Protein AF-A0A6M0RXN3-F1 (afdb_monomer_lite)

Foldseek 3Di:
DDPLLVVLLVVLVVLLVVLLVQLLVQLLEPPHPNVVNLVSLLVSLLSSLQSQLVSQVPPPVHDSVVSVVSNVCSNVVSVVVSVVSVVVSVVNYDDDPVVVVVVVVVVVD

Radius of gyration: 19.37 Å; chains: 1; bounding box: 58×18×49 Å

Sequence (109 aa):
MNTVTIVLFAIAGITLCSNVWAYWLNSRYHTSDYMGASINFHAGNFMVGLFIGIGIALHISWPWWLGIIGLLACWTGSTPLMWLIHLALAPFRRPHPRTTELRQRQVNR

pLDDT: mean 82.8, std 10.59, range [55.97, 95.88]

Organism: NCBI:txid2292702

Structure (mmCIF, N/CA/C/O backbone):
data_AF-A0A6M0RXN3-F1
#
_entry.id   AF-A0A6M0RXN3-F1
#
loop_
_atom_site.group_PDB
_atom_site.id
_atom_site.type_symbol
_atom_site.label_atom_id
_atom_site.label_alt_id
_atom_site.label_comp_id
_atom_site.label_asym_id
_atom_site.label_entity_id
_atom_site.label_seq_id
_atom_site.pdbx_PDB_ins_code
_atom_site.Cartn_x
_atom_site.Cartn_y
_atom_site.Cartn_z
_atom_site.occupancy
_atom_site.B_iso_or_equiv
_atom_site.auth_seq_id
_atom_site.auth_comp_id
_atom_site.auth_asym_id
_atom_site.auth_atom_id
_atom_site.pdbx_PDB_model_num
ATOM 1 N N . MET A 1 1 ? -17.318 -8.485 16.406 1.00 76.25 1 MET A N 1
ATOM 2 C CA . MET A 1 1 ? -16.958 -7.570 15.304 1.00 76.25 1 MET A CA 1
ATOM 3 C C . MET A 1 1 ? -18.226 -7.251 14.523 1.00 76.25 1 MET A C 1
ATOM 5 O O . MET A 1 1 ? -18.929 -8.192 14.176 1.00 76.25 1 MET A O 1
ATOM 9 N N . ASN A 1 2 ? -18.589 -5.975 14.347 1.00 85.88 2 ASN A N 1
ATOM 10 C CA . ASN A 1 2 ? -19.811 -5.612 13.613 1.00 85.88 2 ASN A CA 1
ATOM 11 C C . ASN A 1 2 ? -19.597 -5.769 12.090 1.00 85.88 2 ASN A C 1
ATOM 13 O O . ASN A 1 2 ? -18.460 -5.770 11.610 1.00 85.88 2 ASN A O 1
ATOM 17 N N . THR A 1 3 ? -20.683 -5.922 11.326 1.00 91.44 3 THR A N 1
ATOM 18 C CA . THR A 1 3 ? -20.621 -6.148 9.870 1.00 91.44 3 THR A CA 1
ATOM 19 C C . THR A 1 3 ? -19.904 -5.014 9.133 1.00 91.44 3 THR A C 1
ATOM 21 O O . THR A 1 3 ? -19.149 -5.267 8.201 1.00 91.44 3 THR A O 1
ATOM 24 N N . VAL A 1 4 ? -20.074 -3.770 9.589 1.00 90.69 4 VAL A N 1
ATOM 25 C CA . VAL A 1 4 ? -19.450 -2.581 8.987 1.00 90.69 4 VAL A CA 1
ATOM 26 C C . VAL A 1 4 ? -17.922 -2.637 9.089 1.00 90.69 4 VAL A C 1
ATOM 28 O O . VAL A 1 4 ? -17.234 -2.441 8.091 1.00 90.69 4 VAL A O 1
ATOM 31 N N . THR A 1 5 ? -17.377 -2.979 10.257 1.00 92.19 5 THR A N 1
ATOM 32 C CA . THR A 1 5 ? -15.936 -3.148 10.474 1.00 92.19 5 THR A CA 1
ATOM 33 C C . THR A 1 5 ? -15.363 -4.262 9.593 1.00 92.19 5 THR A C 1
ATOM 35 O O . THR A 1 5 ? -14.298 -4.083 9.008 1.00 92.19 5 THR A O 1
ATOM 38 N N . ILE A 1 6 ? -16.073 -5.390 9.446 1.00 93.00 6 ILE A N 1
ATOM 39 C CA . ILE A 1 6 ? -15.644 -6.491 8.562 1.00 93.00 6 ILE A CA 1
ATOM 40 C C . ILE A 1 6 ? -15.539 -6.004 7.114 1.00 93.00 6 ILE A C 1
ATOM 42 O O . ILE A 1 6 ? -14.530 -6.248 6.453 1.00 93.00 6 ILE A O 1
ATOM 46 N N . VAL A 1 7 ? -16.557 -5.286 6.635 1.00 95.50 7 VAL A N 1
ATOM 47 C CA . VAL A 1 7 ? -16.588 -4.742 5.271 1.00 95.50 7 VAL A CA 1
ATOM 48 C C . VAL A 1 7 ? -15.443 -3.752 5.048 1.00 95.50 7 VAL A C 1
ATOM 50 O O . VAL A 1 7 ? -14.769 -3.831 4.025 1.00 95.50 7 VAL A O 1
ATOM 53 N N . LEU A 1 8 ? -15.161 -2.869 6.008 1.00 94.25 8 LEU A N 1
ATOM 54 C CA . LEU A 1 8 ? -14.057 -1.909 5.904 1.00 94.25 8 LEU A CA 1
ATOM 55 C C . LEU A 1 8 ? -12.690 -2.595 5.814 1.00 94.25 8 LEU A C 1
ATOM 57 O O . LEU A 1 8 ? -11.877 -2.225 4.968 1.00 94.25 8 LEU A O 1
ATOM 61 N N . PHE A 1 9 ? -12.445 -3.628 6.624 1.00 93.12 9 PHE A N 1
ATOM 62 C CA . PHE A 1 9 ? -11.205 -4.400 6.529 1.00 93.12 9 PHE A CA 1
ATOM 63 C C . PHE A 1 9 ? -11.106 -5.189 5.220 1.00 93.12 9 PHE A C 1
ATOM 65 O O . PHE A 1 9 ? -10.026 -5.258 4.634 1.00 93.12 9 PHE A O 1
ATOM 72 N N . ALA A 1 10 ? -12.221 -5.724 4.716 1.00 95.50 10 ALA A N 1
ATOM 73 C CA . ALA A 1 10 ? -12.252 -6.384 3.415 1.00 95.50 10 ALA A CA 1
ATOM 74 C C . ALA A 1 10 ? -11.914 -5.406 2.274 1.00 95.50 10 ALA A C 1
ATOM 76 O O . ALA A 1 10 ? -11.061 -5.711 1.440 1.00 95.50 10 ALA A O 1
ATOM 77 N N . ILE A 1 11 ? -12.510 -4.207 2.269 1.00 95.50 11 ILE A N 1
ATOM 78 C CA . ILE A 1 11 ? -12.207 -3.150 1.290 1.00 95.50 11 ILE A CA 1
ATOM 79 C C . ILE A 1 11 ? -10.737 -2.734 1.389 1.00 95.50 11 ILE A C 1
ATOM 81 O O . ILE A 1 11 ? -10.077 -2.603 0.357 1.00 95.50 11 ILE A O 1
ATOM 85 N N . ALA A 1 12 ? -10.197 -2.572 2.600 1.00 93.88 12 ALA A N 1
ATOM 86 C CA . ALA A 1 12 ? -8.788 -2.245 2.802 1.00 93.88 12 ALA A CA 1
ATOM 87 C C . ALA A 1 12 ? -7.862 -3.313 2.197 1.00 93.88 12 ALA A C 1
ATOM 89 O O . ALA A 1 12 ? -6.932 -2.975 1.466 1.00 93.88 12 ALA A O 1
ATOM 90 N N . GLY A 1 13 ? -8.147 -4.597 2.438 1.00 93.56 13 GLY A N 1
ATOM 91 C CA . GLY A 1 13 ? -7.387 -5.709 1.864 1.00 93.56 13 GLY A CA 1
ATOM 92 C C . GLY A 1 13 ? -7.447 -5.741 0.334 1.00 93.56 13 GLY A C 1
ATOM 93 O O . GLY A 1 13 ? -6.410 -5.801 -0.324 1.00 93.56 13 GLY A O 1
ATOM 94 N N . ILE A 1 14 ? -8.648 -5.622 -0.244 1.00 95.88 14 ILE A N 1
ATOM 95 C CA . ILE A 1 14 ? -8.845 -5.587 -1.704 1.00 95.88 14 ILE A CA 1
ATOM 96 C C . ILE A 1 14 ? -8.112 -4.394 -2.325 1.00 95.88 14 ILE A C 1
ATOM 98 O O . ILE A 1 14 ? -7.453 -4.540 -3.358 1.00 95.88 14 ILE A O 1
ATOM 102 N N . THR A 1 15 ? -8.193 -3.224 -1.689 1.00 94.12 15 THR A N 1
ATOM 103 C CA . THR A 1 15 ? -7.521 -2.001 -2.145 1.00 94.12 15 THR A CA 1
ATOM 104 C C . THR A 1 15 ? -6.009 -2.179 -2.116 1.00 94.12 15 THR A C 1
ATOM 106 O O . THR A 1 15 ? -5.348 -1.860 -3.100 1.00 94.12 15 THR A O 1
ATOM 109 N N . LEU A 1 16 ? -5.458 -2.756 -1.043 1.00 92.19 16 LEU A N 1
ATOM 110 C CA . LEU A 1 16 ? -4.026 -3.027 -0.931 1.00 92.19 16 LEU A CA 1
ATOM 111 C C . LEU A 1 16 ? -3.544 -3.962 -2.045 1.00 92.19 16 LEU A C 1
ATOM 113 O O . LEU A 1 16 ? -2.596 -3.631 -2.755 1.00 92.19 16 LEU A O 1
ATOM 117 N N . CYS A 1 17 ? -4.221 -5.096 -2.246 1.00 93.31 17 CYS A N 1
ATOM 118 C CA . CYS A 1 17 ? -3.867 -6.052 -3.295 1.00 93.31 17 CYS A CA 1
ATOM 119 C C . CYS A 1 17 ? -3.959 -5.426 -4.693 1.00 93.31 17 CYS A C 1
ATOM 121 O O . CYS A 1 17 ? -3.044 -5.586 -5.500 1.00 93.31 17 CYS A O 1
ATOM 123 N N . SER A 1 18 ? -5.029 -4.674 -4.963 1.00 92.62 18 SER A N 1
ATOM 124 C CA . SER A 1 18 ? -5.236 -4.000 -6.250 1.00 92.62 18 SER A CA 1
ATOM 125 C C . SER A 1 18 ? -4.167 -2.942 -6.510 1.00 92.62 18 SER A C 1
ATOM 127 O O . SER A 1 18 ? -3.662 -2.836 -7.625 1.00 92.62 18 SER A O 1
ATOM 129 N N . ASN A 1 19 ? -3.777 -2.195 -5.477 1.00 91.19 19 ASN A N 1
ATOM 130 C CA . ASN A 1 19 ? -2.767 -1.150 -5.566 1.00 91.19 19 ASN A CA 1
ATOM 131 C C . ASN A 1 19 ? -1.363 -1.728 -5.808 1.00 91.19 19 ASN A C 1
ATOM 133 O O . ASN A 1 19 ? -0.640 -1.268 -6.690 1.00 91.19 19 ASN A O 1
ATOM 137 N N . VAL A 1 20 ? -1.001 -2.799 -5.090 1.00 89.81 20 VAL A N 1
ATOM 138 C CA . VAL A 1 20 ? 0.245 -3.553 -5.317 1.00 89.81 20 VAL A CA 1
ATOM 139 C C . VAL A 1 20 ? 0.289 -4.123 -6.732 1.00 89.81 20 VAL A C 1
ATOM 141 O O . VAL A 1 20 ? 1.301 -3.992 -7.420 1.00 89.81 20 VAL A O 1
ATOM 144 N N . TRP A 1 21 ? -0.813 -4.716 -7.191 1.00 90.44 21 TRP A N 1
ATOM 145 C CA . TRP A 1 21 ? -0.906 -5.287 -8.531 1.00 90.44 21 TRP A CA 1
ATOM 146 C C . TRP A 1 21 ? -0.790 -4.226 -9.630 1.00 90.44 21 TRP A C 1
ATOM 148 O O . TRP A 1 21 ? -0.010 -4.384 -10.571 1.00 90.44 21 TRP A O 1
ATOM 158 N N . ALA A 1 22 ? -1.515 -3.114 -9.490 1.00 88.50 22 ALA A N 1
ATOM 159 C CA . ALA A 1 22 ? -1.451 -1.993 -10.419 1.00 88.50 22 ALA A CA 1
ATOM 160 C C . ALA A 1 22 ? -0.040 -1.397 -10.472 1.00 88.50 22 ALA A C 1
ATOM 162 O O . ALA A 1 22 ? 0.482 -1.137 -11.557 1.00 88.50 22 ALA A O 1
ATOM 163 N N . TYR A 1 23 ? 0.611 -1.229 -9.322 1.00 88.00 23 TYR A N 1
ATOM 164 C CA . TYR A 1 23 ? 1.983 -0.743 -9.268 1.00 88.00 23 TYR A CA 1
ATOM 165 C C . TYR A 1 23 ? 2.968 -1.698 -9.940 1.00 88.00 23 TYR A C 1
ATOM 167 O O . TYR A 1 23 ? 3.825 -1.261 -10.709 1.00 88.00 23 TYR A O 1
ATOM 175 N N . TRP A 1 24 ? 2.818 -3.003 -9.703 1.00 86.25 24 TRP A N 1
ATOM 176 C CA . TRP A 1 24 ? 3.634 -4.031 -10.337 1.00 86.25 24 TRP A CA 1
ATOM 177 C C . TRP A 1 24 ? 3.498 -4.002 -11.865 1.00 86.25 24 TRP A C 1
ATOM 179 O O . TRP A 1 24 ? 4.509 -3.944 -12.567 1.00 86.25 24 TRP A O 1
ATOM 189 N N . LEU A 1 25 ? 2.267 -3.952 -12.389 1.00 85.31 25 LEU A N 1
ATOM 190 C CA . LEU A 1 25 ? 2.000 -3.853 -13.830 1.00 85.31 25 LEU A CA 1
ATOM 191 C C . LEU A 1 25 ? 2.635 -2.598 -14.442 1.00 85.31 25 LEU A C 1
ATOM 193 O O . LEU A 1 25 ? 3.312 -2.684 -15.469 1.00 85.31 25 LEU A O 1
ATOM 197 N N . ASN A 1 26 ? 2.477 -1.454 -13.773 1.00 84.50 26 ASN A N 1
ATOM 198 C CA . ASN A 1 26 ? 3.043 -0.172 -14.193 1.00 84.50 26 ASN A CA 1
ATOM 199 C C . ASN A 1 26 ? 4.544 -0.028 -13.895 1.00 84.50 26 ASN A C 1
ATOM 201 O O . ASN A 1 26 ? 5.120 1.008 -14.193 1.00 84.50 26 ASN A O 1
ATOM 205 N N . SER A 1 27 ? 5.199 -1.037 -13.321 1.00 78.38 27 SER A N 1
ATOM 206 C CA . SER A 1 27 ? 6.643 -1.026 -13.029 1.00 78.38 27 SER A CA 1
ATOM 207 C C . SER A 1 27 ? 7.404 -2.157 -13.729 1.00 78.38 27 SER A C 1
ATOM 209 O O . SER A 1 27 ? 8.616 -2.304 -13.547 1.00 78.38 27 SER A O 1
ATOM 211 N N . ARG A 1 28 ? 6.693 -2.985 -14.507 1.00 75.56 28 ARG A N 1
ATOM 212 C CA . ARG A 1 28 ? 7.236 -4.155 -15.207 1.00 75.56 28 ARG A CA 1
ATOM 213 C C . ARG A 1 28 ? 7.932 -3.796 -16.521 1.00 75.56 28 ARG A C 1
ATOM 215 O O . ARG A 1 28 ? 8.850 -4.502 -16.934 1.00 75.56 28 ARG A O 1
ATOM 222 N N . TYR A 1 29 ? 7.490 -2.734 -17.192 1.00 69.38 29 TYR A N 1
ATOM 223 C CA . TYR A 1 29 ? 7.960 -2.368 -18.529 1.00 69.38 29 TYR A CA 1
ATOM 224 C C . TYR A 1 29 ? 8.937 -1.189 -18.497 1.00 69.38 29 TYR A C 1
ATOM 226 O O . TYR A 1 29 ? 8.928 -0.360 -17.596 1.00 69.38 29 TYR A O 1
ATOM 234 N N . HIS A 1 30 ? 9.809 -1.108 -19.501 1.00 59.31 30 HIS A N 1
ATOM 235 C CA . HIS A 1 30 ? 10.851 -0.079 -19.555 1.00 59.31 30 HIS A CA 1
ATOM 236 C C . HIS A 1 30 ? 10.314 1.319 -19.918 1.00 59.31 30 HIS A C 1
ATOM 238 O O . HIS A 1 30 ? 10.960 2.322 -19.632 1.00 59.31 30 HIS A O 1
ATOM 244 N N . THR A 1 31 ? 9.142 1.384 -20.552 1.00 64.81 31 THR A N 1
ATOM 245 C CA . THR A 1 31 ? 8.435 2.621 -20.930 1.00 64.81 31 THR A CA 1
ATOM 246 C C . THR A 1 31 ? 7.383 3.025 -19.900 1.00 64.81 31 THR A C 1
ATOM 248 O O . THR A 1 31 ? 6.470 3.782 -20.221 1.00 64.81 31 THR A O 1
ATOM 251 N N . SER A 1 32 ? 7.432 2.451 -18.700 1.00 67.25 32 SER A N 1
ATOM 252 C CA . SER A 1 32 ? 6.369 2.638 -17.731 1.00 67.25 32 SER A CA 1
ATOM 253 C C . SER A 1 32 ? 6.511 3.964 -16.982 1.00 67.25 32 SER A C 1
ATOM 255 O O . SER A 1 32 ? 7.617 4.417 -16.678 1.00 67.25 32 SER A O 1
ATOM 257 N N . ASP A 1 33 ? 5.377 4.606 -16.709 1.00 79.25 33 ASP A N 1
ATOM 258 C CA . ASP A 1 33 ? 5.319 5.841 -15.931 1.00 79.25 33 ASP A CA 1
ATOM 259 C C . ASP A 1 33 ? 5.522 5.531 -14.441 1.00 79.25 33 ASP A C 1
ATOM 261 O O . ASP A 1 33 ? 4.575 5.371 -13.670 1.00 79.25 33 ASP A O 1
ATOM 265 N N . TYR A 1 34 ? 6.788 5.407 -14.036 1.00 76.31 34 TYR A N 1
ATOM 266 C CA . TYR A 1 34 ? 7.168 5.124 -12.651 1.00 76.31 34 TYR A CA 1
ATOM 267 C C . TYR A 1 34 ? 6.722 6.216 -11.677 1.00 76.31 34 TYR A C 1
ATOM 269 O O . TYR A 1 34 ? 6.416 5.918 -10.522 1.00 76.31 34 TYR A O 1
ATOM 277 N N . MET A 1 35 ? 6.689 7.474 -12.125 1.00 82.75 35 MET A N 1
ATOM 278 C CA . MET A 1 35 ? 6.322 8.598 -11.269 1.00 82.75 35 MET A CA 1
ATOM 279 C C . MET A 1 35 ? 4.816 8.595 -11.001 1.00 82.75 35 MET A C 1
ATOM 281 O O . MET A 1 35 ? 4.412 8.629 -9.839 1.00 82.75 35 MET A O 1
ATOM 285 N N . GLY A 1 36 ? 3.993 8.445 -12.043 1.00 85.06 36 GLY A N 1
ATOM 286 C CA . GLY A 1 36 ? 2.546 8.282 -11.901 1.00 85.06 36 GLY A CA 1
ATOM 287 C C . GLY A 1 36 ? 2.170 7.019 -11.123 1.00 85.06 36 GLY A C 1
ATOM 288 O O . GLY A 1 36 ? 1.319 7.068 -10.233 1.00 85.06 36 GLY A O 1
ATOM 289 N N . ALA A 1 37 ? 2.856 5.898 -11.373 1.00 86.19 37 ALA A N 1
ATOM 290 C CA . ALA A 1 37 ? 2.653 4.659 -10.624 1.00 86.19 37 ALA A CA 1
ATOM 291 C C . ALA A 1 37 ? 2.957 4.831 -9.127 1.00 86.19 37 ALA A C 1
ATOM 293 O O . ALA A 1 37 ? 2.188 4.360 -8.293 1.00 86.19 37 ALA A O 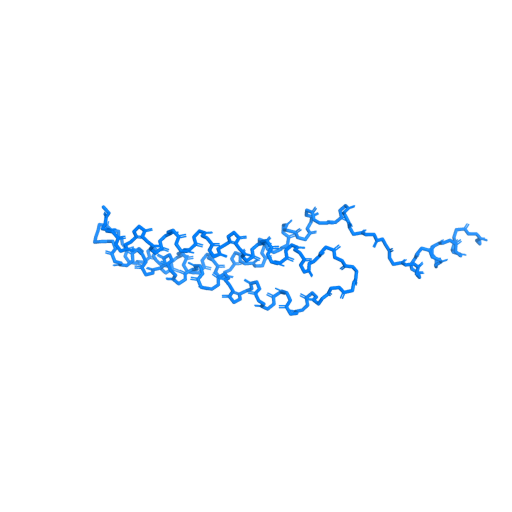1
ATOM 294 N N . SER A 1 38 ? 4.045 5.527 -8.785 1.00 86.69 38 SER A N 1
ATOM 295 C CA . SER A 1 38 ? 4.426 5.821 -7.398 1.00 86.69 38 SER A CA 1
ATOM 296 C C . SER A 1 38 ? 3.385 6.692 -6.690 1.00 86.69 38 SER A C 1
ATOM 298 O O . SER A 1 38 ? 2.923 6.349 -5.602 1.00 86.69 38 SER A O 1
ATOM 300 N N . ILE A 1 39 ? 2.937 7.777 -7.332 1.00 89.12 39 ILE A N 1
ATOM 301 C CA . ILE A 1 39 ? 1.909 8.672 -6.777 1.00 89.12 39 ILE A CA 1
ATOM 302 C C . ILE A 1 39 ? 0.610 7.900 -6.509 1.00 89.12 39 ILE A C 1
ATOM 304 O O . ILE A 1 39 ? 0.059 7.981 -5.408 1.00 89.12 39 ILE A O 1
ATOM 308 N N . ASN A 1 40 ? 0.159 7.097 -7.477 1.00 89.25 40 ASN A N 1
ATOM 309 C CA . ASN A 1 40 ? -1.030 6.260 -7.319 1.00 89.25 40 ASN A CA 1
ATOM 310 C C . ASN A 1 40 ? -0.854 5.220 -6.207 1.00 89.25 40 ASN A C 1
ATOM 312 O O . ASN A 1 40 ? -1.789 4.980 -5.444 1.00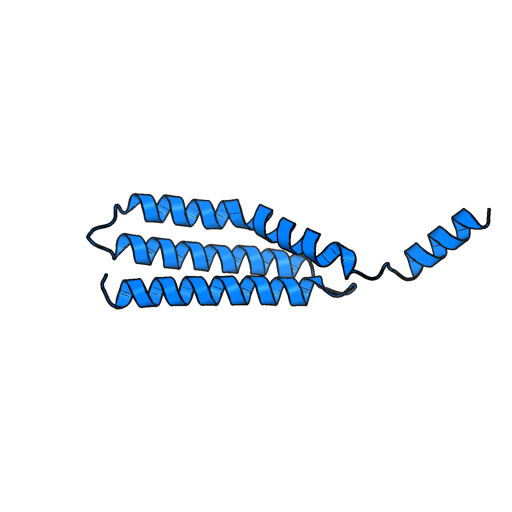 89.25 40 ASN A O 1
ATOM 316 N N . PHE A 1 41 ? 0.348 4.657 -6.062 1.00 90.62 41 PHE A N 1
ATOM 317 C CA . PHE A 1 41 ? 0.651 3.713 -4.995 1.00 90.62 41 PHE A CA 1
ATOM 318 C C . PHE A 1 41 ? 0.522 4.350 -3.607 1.00 90.62 41 PHE A C 1
ATOM 320 O O . PHE A 1 41 ? -0.137 3.787 -2.731 1.00 90.62 41 PHE A O 1
ATOM 327 N N . HIS A 1 42 ? 1.074 5.549 -3.408 1.00 90.12 42 HIS A N 1
ATOM 328 C CA . HIS A 1 42 ? 0.939 6.281 -2.147 1.00 90.12 42 HIS A CA 1
ATOM 329 C C . HIS A 1 42 ? -0.517 6.669 -1.852 1.00 90.12 42 HIS A C 1
ATOM 331 O O . HIS A 1 42 ? -0.991 6.461 -0.733 1.00 90.12 42 HIS A O 1
ATOM 337 N N . ALA A 1 43 ? -1.251 7.157 -2.856 1.00 90.06 43 ALA A N 1
ATOM 338 C CA . ALA A 1 43 ? -2.666 7.497 -2.715 1.00 90.06 43 ALA A CA 1
ATOM 339 C C . ALA A 1 43 ? -3.525 6.268 -2.360 1.00 90.06 43 ALA A C 1
ATOM 341 O O . ALA A 1 43 ? -4.356 6.326 -1.454 1.00 90.06 43 ALA A O 1
ATOM 342 N N . GLY A 1 44 ? -3.288 5.126 -3.012 1.00 91.56 44 GLY A N 1
ATOM 343 C CA . GLY A 1 44 ? -3.975 3.877 -2.693 1.00 91.56 44 GLY A CA 1
ATOM 344 C C . GLY A 1 44 ? -3.659 3.378 -1.281 1.00 91.56 44 GLY A C 1
ATOM 345 O O . GLY A 1 44 ? -4.565 2.960 -0.563 1.00 91.56 44 GLY A O 1
ATOM 346 N N . ASN A 1 45 ? -2.404 3.482 -0.826 1.00 91.44 45 ASN A N 1
ATOM 347 C CA . ASN A 1 45 ? -2.026 3.038 0.520 1.00 91.44 45 ASN A CA 1
ATOM 348 C C . ASN A 1 45 ? -2.570 3.955 1.627 1.00 91.44 45 ASN A C 1
ATOM 350 O O . ASN A 1 45 ? -2.850 3.491 2.733 1.00 91.44 45 ASN A O 1
ATOM 354 N N . PHE A 1 46 ? -2.776 5.239 1.326 1.00 90.56 46 PHE A N 1
ATOM 355 C CA . PHE A 1 46 ? -3.520 6.143 2.201 1.00 90.56 46 PHE A CA 1
ATOM 356 C C . PHE A 1 46 ? -4.967 5.689 2.388 1.00 90.56 46 PHE A C 1
ATOM 358 O O . PHE A 1 46 ? -5.439 5.623 3.520 1.00 90.56 46 PHE A O 1
ATOM 365 N N . MET A 1 47 ? -5.648 5.303 1.303 1.00 92.62 47 MET A N 1
ATOM 366 C CA . MET A 1 47 ? -7.018 4.783 1.381 1.00 92.62 47 MET A CA 1
ATOM 367 C C . MET A 1 47 ? -7.092 3.485 2.193 1.00 92.62 47 MET A C 1
ATOM 369 O O . MET A 1 47 ? -7.992 3.332 3.015 1.00 92.62 47 MET A O 1
ATOM 373 N N . VAL A 1 48 ? -6.113 2.582 2.044 1.00 93.50 48 VAL A N 1
ATOM 374 C CA . VAL A 1 48 ? -5.988 1.375 2.888 1.00 93.50 48 VAL A CA 1
ATOM 375 C C . VAL A 1 48 ? -5.905 1.753 4.368 1.00 93.50 48 VAL A C 1
ATOM 377 O O . VAL A 1 48 ? -6.682 1.245 5.178 1.00 93.50 48 VAL A O 1
ATOM 380 N N . GLY A 1 49 ? -5.003 2.675 4.718 1.00 91.12 49 GLY A N 1
ATOM 381 C CA . GLY A 1 49 ? -4.851 3.154 6.091 1.00 91.12 49 GLY A CA 1
ATOM 382 C C . GLY A 1 49 ? -6.120 3.812 6.633 1.00 91.12 49 GLY A C 1
ATOM 383 O O . GLY A 1 49 ? -6.476 3.591 7.788 1.00 91.12 49 GLY A O 1
ATOM 384 N N . LEU A 1 50 ? -6.840 4.566 5.797 1.00 92.25 50 LEU A N 1
ATOM 385 C CA . LEU A 1 50 ? -8.101 5.208 6.159 1.00 92.25 50 LEU A CA 1
ATOM 386 C C . LEU A 1 50 ? -9.185 4.173 6.489 1.00 92.25 50 LEU A C 1
ATOM 388 O O . LEU A 1 50 ? -9.814 4.264 7.542 1.00 92.25 50 LEU A O 1
ATOM 392 N N . PHE A 1 51 ? -9.378 3.160 5.640 1.00 93.31 51 PHE A N 1
ATOM 393 C CA . PHE A 1 51 ? -10.370 2.108 5.885 1.00 93.31 51 PHE A CA 1
AT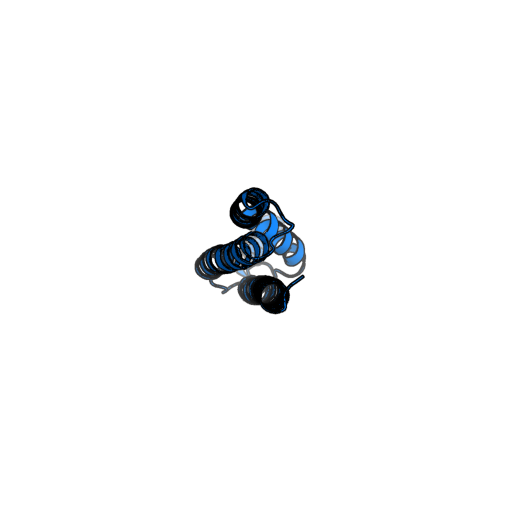OM 394 C C . PHE A 1 51 ? -10.037 1.265 7.119 1.00 93.31 51 PHE A C 1
ATOM 396 O O . PHE A 1 51 ? -10.938 0.948 7.897 1.00 93.31 51 PHE A O 1
ATOM 403 N N . ILE A 1 52 ? -8.756 0.954 7.342 1.00 91.69 52 ILE A N 1
ATOM 404 C CA . ILE A 1 52 ? -8.301 0.281 8.567 1.00 91.69 52 ILE A CA 1
ATOM 405 C C . ILE A 1 52 ? -8.586 1.163 9.785 1.00 91.69 52 ILE A C 1
ATOM 407 O O . ILE A 1 52 ? -9.190 0.696 10.748 1.00 91.69 52 ILE A O 1
ATOM 411 N N . GLY A 1 53 ? -8.211 2.442 9.733 1.00 91.00 53 GLY A N 1
ATOM 412 C CA . GLY A 1 53 ? -8.419 3.390 10.824 1.00 91.00 53 GLY A CA 1
ATOM 413 C C . GLY A 1 53 ? -9.891 3.530 11.214 1.00 91.00 53 GLY A C 1
ATOM 414 O O . GLY A 1 53 ? -10.227 3.415 12.392 1.00 91.00 53 GLY A O 1
ATOM 415 N N . ILE A 1 54 ? -10.778 3.693 10.227 1.00 91.19 54 ILE A N 1
ATOM 416 C CA . ILE A 1 54 ? -12.230 3.763 10.447 1.00 91.19 54 ILE A CA 1
ATOM 417 C C . ILE A 1 54 ? -12.761 2.421 10.972 1.00 91.19 54 ILE A C 1
ATOM 419 O O . ILE A 1 54 ? -13.546 2.406 11.917 1.00 91.19 54 ILE A O 1
ATOM 423 N N . GLY A 1 55 ? -12.317 1.290 10.414 1.00 91.31 55 GLY A N 1
ATOM 424 C CA . GLY A 1 55 ? -12.733 -0.042 10.863 1.00 91.31 55 GLY A CA 1
ATOM 425 C C . GLY A 1 55 ? -12.408 -0.296 12.337 1.00 91.31 55 GLY A C 1
ATOM 426 O O . GLY A 1 55 ? -13.258 -0.804 13.070 1.00 91.31 55 GLY A O 1
ATOM 427 N N . ILE A 1 56 ? -11.216 0.127 12.774 1.00 90.94 56 ILE A N 1
ATOM 428 C CA . ILE A 1 56 ? -10.767 0.072 14.170 1.00 90.94 56 ILE A CA 1
ATOM 429 C C . ILE A 1 56 ? -11.595 1.017 15.048 1.00 90.94 56 ILE A C 1
ATOM 431 O O . ILE A 1 56 ? -12.083 0.593 16.090 1.00 90.94 56 ILE A O 1
ATOM 435 N N . ALA A 1 57 ? -11.799 2.268 14.624 1.00 88.00 57 ALA A N 1
ATOM 436 C CA . ALA A 1 57 ? -12.574 3.253 15.384 1.00 88.00 57 ALA A CA 1
ATOM 437 C C . ALA A 1 57 ? -14.043 2.835 15.585 1.00 88.00 57 ALA A C 1
ATOM 439 O O . ALA A 1 57 ? -14.634 3.120 16.624 1.00 88.00 57 ALA A O 1
ATOM 440 N N . LEU A 1 58 ? -14.629 2.134 14.609 1.00 88.69 58 LEU A N 1
ATOM 441 C CA . LEU A 1 58 ? -15.990 1.597 14.689 1.00 88.69 58 LEU A CA 1
ATOM 442 C C . LEU A 1 58 ? -16.081 0.273 15.461 1.00 88.69 58 LEU A C 1
ATOM 444 O O . LEU A 1 58 ? -17.185 -0.185 15.774 1.00 88.69 58 LEU A O 1
ATOM 448 N N . HIS A 1 59 ? -14.948 -0.353 15.783 1.00 87.81 59 HIS A N 1
ATOM 449 C CA . HIS A 1 59 ? -14.922 -1.545 16.613 1.00 87.81 59 HIS A CA 1
ATOM 450 C C . HIS A 1 59 ? -14.884 -1.146 18.094 1.00 87.81 59 HIS A C 1
ATOM 452 O O . HIS A 1 59 ? -13.821 -0.918 18.650 1.00 87.81 59 HIS A O 1
ATOM 458 N N . ILE A 1 60 ? -16.042 -1.161 18.766 1.00 78.12 60 ILE A N 1
ATOM 459 C CA . ILE A 1 60 ? -16.218 -0.738 20.177 1.00 78.12 60 ILE A CA 1
ATOM 460 C C . ILE A 1 60 ? -15.159 -1.303 21.141 1.00 78.12 60 ILE A C 1
ATOM 462 O O . ILE A 1 60 ? -14.702 -0.608 22.041 1.00 78.12 60 ILE A O 1
ATOM 466 N N . SER A 1 61 ? -14.765 -2.567 20.972 1.00 85.56 61 SER A N 1
ATOM 467 C CA . SER A 1 61 ? -13.778 -3.219 21.848 1.00 85.56 61 SER A CA 1
ATOM 468 C C . SER A 1 61 ? -12.319 -2.842 21.572 1.00 85.56 61 SER A C 1
ATOM 470 O O . SER A 1 61 ? -11.441 -3.300 22.299 1.00 85.56 61 SER A O 1
ATOM 472 N N . TRP A 1 62 ? -12.027 -2.102 20.502 1.00 85.69 62 TRP A N 1
ATOM 473 C CA . TRP A 1 62 ? -10.662 -1.765 20.111 1.00 85.69 62 TRP A CA 1
ATOM 474 C C . TRP A 1 62 ? -10.356 -0.301 20.432 1.00 85.69 62 TRP A C 1
ATOM 476 O O . TRP A 1 62 ? -11.168 0.581 20.155 1.00 85.69 62 TRP A O 1
ATOM 486 N N . PRO A 1 63 ? -9.174 -0.010 20.995 1.00 89.38 63 PRO A N 1
ATOM 487 C CA . PRO A 1 63 ? -8.767 1.365 21.220 1.00 89.38 63 PRO A CA 1
ATOM 488 C C . PRO A 1 63 ? -8.631 2.147 19.906 1.00 89.38 63 PRO A C 1
ATOM 490 O O . PRO A 1 63 ? -7.912 1.730 19.000 1.00 89.38 63 PRO A O 1
ATOM 493 N N . TRP A 1 64 ? -9.251 3.327 19.827 1.00 84.50 64 TRP A N 1
ATOM 494 C CA . TRP A 1 64 ? -9.217 4.194 18.638 1.00 84.50 64 TRP A CA 1
ATOM 495 C C . TRP A 1 64 ? -7.796 4.584 18.203 1.00 84.50 64 TRP A C 1
ATOM 497 O O . TRP A 1 64 ? -7.536 4.756 17.013 1.00 84.50 64 TRP A O 1
ATOM 507 N N . TRP A 1 65 ? -6.852 4.683 19.146 1.00 88.50 65 TRP A N 1
ATOM 508 C CA . TRP A 1 65 ? -5.461 5.031 18.853 1.00 88.50 65 TRP A CA 1
ATOM 509 C C . TRP A 1 65 ? -4.743 3.956 18.021 1.00 88.50 65 TRP A C 1
ATOM 511 O O . TRP A 1 65 ? -3.823 4.293 17.277 1.00 88.50 65 TRP A O 1
ATOM 521 N N . LEU A 1 66 ? -5.202 2.695 18.041 1.00 88.25 66 LEU A N 1
ATOM 522 C CA . LEU A 1 66 ? -4.718 1.664 17.113 1.00 88.25 66 LEU A CA 1
ATOM 523 C C . LEU A 1 66 ? -5.058 2.009 15.658 1.00 88.25 66 LEU A C 1
ATOM 525 O O . LEU A 1 66 ? -4.286 1.691 14.758 1.00 88.25 66 LEU A O 1
ATOM 529 N N . GLY A 1 67 ? -6.177 2.701 15.424 1.00 85.00 67 GLY A N 1
ATOM 530 C CA . GLY A 1 67 ? -6.565 3.191 14.104 1.00 85.00 67 GLY A CA 1
ATOM 531 C C . GLY A 1 67 ? -5.597 4.244 13.574 1.00 85.00 67 GLY A C 1
ATOM 532 O O . GLY A 1 67 ? -5.217 4.203 12.407 1.00 85.00 67 GLY A O 1
ATOM 533 N N . ILE A 1 68 ? -5.131 5.136 14.451 1.00 85.75 68 ILE A N 1
ATOM 534 C CA . ILE A 1 68 ? -4.134 6.160 14.113 1.00 85.75 68 ILE A CA 1
ATOM 535 C C . ILE A 1 68 ? -2.776 5.524 13.834 1.00 85.75 68 ILE A C 1
ATOM 537 O O . ILE A 1 68 ? -2.145 5.857 12.833 1.00 85.75 68 ILE A O 1
ATOM 541 N N . ILE A 1 69 ? -2.341 4.582 14.676 1.00 87.44 69 ILE A N 1
ATOM 542 C CA . ILE A 1 69 ? -1.097 3.839 14.438 1.00 87.44 69 ILE A CA 1
ATOM 543 C C . ILE A 1 69 ? -1.182 3.078 13.112 1.00 87.44 69 ILE A C 1
ATOM 545 O O . ILE A 1 69 ? -0.243 3.143 12.327 1.00 87.44 69 ILE A O 1
ATOM 549 N N . GLY A 1 70 ? -2.306 2.415 12.825 1.00 83.81 70 GLY A N 1
ATOM 550 C CA . GLY A 1 70 ? -2.533 1.718 11.558 1.00 83.81 70 GLY A CA 1
ATOM 551 C C . GLY A 1 70 ? -2.462 2.651 10.347 1.00 83.81 70 GLY A C 1
ATOM 552 O O . GLY A 1 70 ? -1.752 2.356 9.388 1.00 83.81 70 GLY A O 1
ATOM 553 N N . LEU A 1 71 ? -3.117 3.815 10.413 1.00 84.62 71 LEU A N 1
ATOM 554 C CA . LEU A 1 71 ? -3.058 4.838 9.365 1.00 84.62 71 LEU A CA 1
ATOM 555 C C . LEU A 1 71 ? -1.619 5.323 9.125 1.00 84.62 71 LEU A C 1
ATOM 557 O O . LEU A 1 71 ? -1.163 5.370 7.982 1.00 84.62 71 LEU A O 1
ATOM 561 N N . LEU A 1 72 ? -0.888 5.640 10.199 1.00 84.62 72 LEU A N 1
ATOM 562 C CA . LEU A 1 72 ? 0.509 6.072 10.128 1.00 84.62 72 LEU A CA 1
ATOM 563 C C . LEU A 1 72 ? 1.424 4.965 9.603 1.00 84.62 72 LEU A C 1
ATOM 565 O O . LEU A 1 72 ? 2.327 5.247 8.816 1.00 84.62 72 LEU A O 1
ATOM 569 N N . ALA A 1 73 ? 1.186 3.712 9.987 1.00 84.44 73 ALA A N 1
ATOM 570 C CA . ALA A 1 73 ? 1.946 2.562 9.516 1.00 84.44 73 ALA A CA 1
ATOM 571 C C . ALA A 1 73 ? 1.710 2.311 8.020 1.00 84.44 73 ALA A C 1
ATOM 573 O O . ALA A 1 73 ? 2.662 2.058 7.290 1.00 84.44 73 ALA A O 1
ATOM 574 N N . CYS A 1 74 ? 0.476 2.451 7.527 1.00 83.81 74 CYS A N 1
ATOM 575 C CA . CYS A 1 74 ? 0.192 2.382 6.093 1.00 83.81 74 CYS A CA 1
ATOM 576 C C . CYS A 1 74 ? 0.835 3.555 5.340 1.00 83.81 74 CYS A C 1
ATOM 578 O O . CYS A 1 74 ? 1.448 3.364 4.291 1.00 83.81 74 CYS A O 1
ATOM 580 N N . TRP A 1 75 ? 0.769 4.771 5.876 1.00 81.00 75 TRP A N 1
ATOM 581 C CA . TRP A 1 75 ? 1.378 5.924 5.219 1.00 81.00 75 TRP A CA 1
ATOM 582 C C . TRP A 1 75 ? 2.908 5.814 5.157 1.00 81.00 75 TRP A C 1
ATOM 584 O O . TRP A 1 75 ? 3.491 5.880 4.077 1.00 81.00 75 TRP A O 1
ATOM 594 N N . THR A 1 76 ? 3.567 5.558 6.287 1.00 83.44 76 THR A N 1
ATOM 595 C CA . THR A 1 76 ? 5.036 5.444 6.369 1.00 83.44 76 THR A CA 1
ATOM 596 C C . THR A 1 76 ? 5.571 4.156 5.739 1.00 83.44 76 THR A C 1
ATOM 598 O O . THR A 1 76 ? 6.631 4.166 5.118 1.00 83.44 76 THR A O 1
ATOM 601 N N . GLY A 1 77 ? 4.816 3.059 5.828 1.00 84.00 77 GLY A N 1
ATOM 602 C CA . GLY A 1 77 ? 5.142 1.761 5.239 1.00 84.00 77 GLY A CA 1
ATOM 603 C C . GLY A 1 77 ? 4.959 1.691 3.721 1.00 84.00 77 GLY A C 1
ATOM 604 O O . GLY A 1 77 ? 5.412 0.729 3.102 1.00 84.00 77 GLY A O 1
ATOM 605 N N . SER A 1 78 ? 4.342 2.702 3.099 1.00 82.69 78 SER A N 1
ATOM 606 C CA . SER A 1 78 ? 4.147 2.747 1.644 1.00 82.69 78 SER A CA 1
ATOM 607 C C . SER A 1 78 ? 5.477 2.731 0.882 1.00 82.69 78 SER A C 1
ATOM 609 O O . SER A 1 78 ? 5.675 1.891 0.010 1.00 82.69 78 SER A O 1
ATOM 611 N N . THR A 1 79 ? 6.435 3.576 1.261 1.00 84.31 79 THR A N 1
ATOM 612 C CA . THR A 1 79 ? 7.759 3.647 0.625 1.00 84.3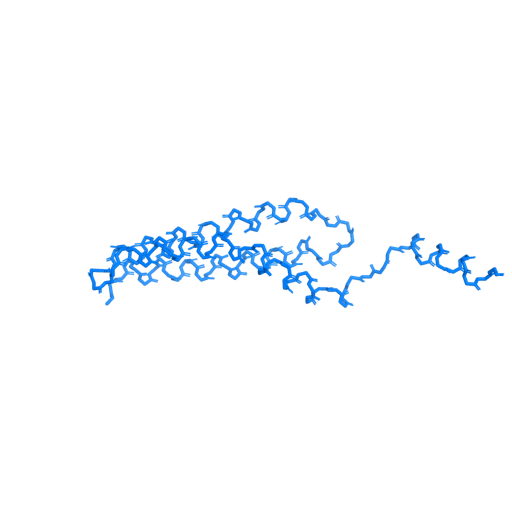1 79 THR A CA 1
ATOM 613 C C . THR A 1 79 ? 8.550 2.333 0.707 1.00 84.31 79 THR A C 1
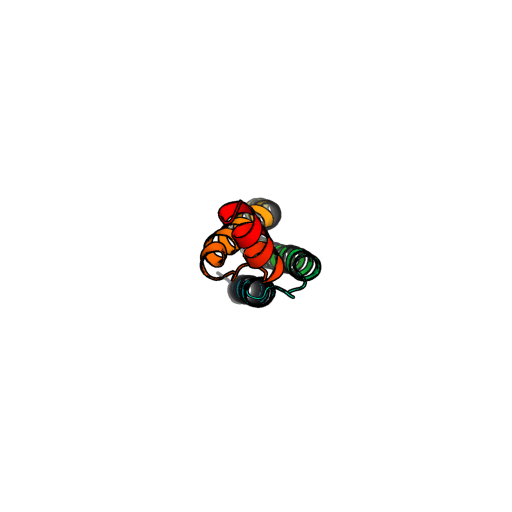ATOM 615 O O . THR A 1 79 ? 8.998 1.859 -0.338 1.00 84.31 79 THR A O 1
ATOM 618 N N . PRO A 1 80 ? 8.732 1.692 1.881 1.00 85.38 80 PRO A N 1
ATOM 619 C CA . PRO A 1 80 ? 9.446 0.419 1.950 1.00 85.38 80 PRO A CA 1
ATOM 620 C C . PRO A 1 80 ? 8.703 -0.712 1.228 1.00 85.38 80 PRO A C 1
ATOM 622 O O . PRO A 1 80 ? 9.348 -1.502 0.544 1.00 85.38 80 PRO A O 1
ATOM 625 N N . LEU A 1 81 ? 7.367 -0.772 1.295 1.00 84.62 81 LEU A N 1
ATOM 626 C CA . LEU A 1 81 ? 6.588 -1.766 0.546 1.00 84.62 81 LEU A CA 1
ATOM 627 C C . LEU A 1 81 ? 6.775 -1.602 -0.969 1.00 84.62 81 LEU A C 1
ATOM 629 O O . LEU A 1 81 ? 7.019 -2.573 -1.683 1.00 84.62 81 LEU A O 1
ATOM 633 N N . MET A 1 82 ? 6.724 -0.362 -1.450 1.00 87.25 82 MET A N 1
ATOM 634 C CA . MET A 1 82 ? 7.003 -0.012 -2.839 1.00 87.25 82 MET A CA 1
ATOM 635 C C . MET A 1 82 ? 8.409 -0.458 -3.265 1.00 87.25 82 MET A C 1
ATOM 637 O O . MET A 1 82 ? 8.595 -1.015 -4.350 1.00 87.25 82 MET A O 1
ATOM 641 N N . TRP A 1 83 ? 9.395 -0.249 -2.390 1.00 84.81 83 TRP A N 1
ATOM 642 C CA . TRP A 1 83 ? 10.786 -0.629 -2.620 1.00 84.81 83 TRP A CA 1
ATOM 643 C C . TRP A 1 83 ? 10.971 -2.150 -2.690 1.00 84.81 83 TRP A C 1
ATOM 645 O O . TRP A 1 83 ? 11.672 -2.644 -3.570 1.00 84.81 83 TRP A O 1
ATOM 655 N N . LEU A 1 84 ? 10.274 -2.908 -1.837 1.00 86.94 84 LEU A N 1
ATOM 656 C CA . LEU A 1 84 ? 10.242 -4.372 -1.904 1.00 86.94 84 LEU A CA 1
ATOM 657 C C . LEU A 1 84 ? 9.664 -4.869 -3.235 1.00 86.94 84 LEU A C 1
ATOM 659 O O . LEU A 1 84 ? 10.236 -5.769 -3.849 1.00 86.94 84 LEU A O 1
ATOM 663 N N . ILE A 1 85 ? 8.581 -4.253 -3.725 1.00 84.94 85 ILE A N 1
ATOM 664 C CA . ILE A 1 85 ? 8.010 -4.587 -5.041 1.00 84.94 85 ILE A CA 1
ATOM 665 C C . ILE A 1 85 ? 9.021 -4.276 -6.154 1.00 84.94 85 ILE A C 1
ATOM 667 O O . ILE A 1 85 ? 9.191 -5.063 -7.085 1.00 84.94 85 ILE A O 1
ATOM 671 N N . HIS A 1 86 ? 9.734 -3.154 -6.043 1.00 84.06 86 HIS A N 1
ATOM 672 C CA . HIS A 1 86 ? 10.807 -2.781 -6.964 1.00 84.06 86 HIS A CA 1
ATOM 673 C C . HIS A 1 86 ? 11.950 -3.802 -6.995 1.00 84.06 86 HIS A C 1
ATOM 675 O O . HIS A 1 86 ? 12.377 -4.204 -8.078 1.00 84.06 86 HIS A O 1
ATOM 681 N N . LEU A 1 87 ? 12.427 -4.246 -5.831 1.00 84.81 87 LEU A N 1
ATOM 682 C CA . LEU A 1 87 ? 13.463 -5.274 -5.731 1.00 84.81 87 LEU A CA 1
ATOM 683 C C . LEU A 1 87 ? 12.995 -6.609 -6.316 1.00 84.81 87 LEU A C 1
ATOM 685 O O . LEU A 1 87 ? 13.737 -7.238 -7.068 1.00 84.81 87 LEU A O 1
ATOM 689 N N . ALA A 1 88 ? 11.751 -7.010 -6.045 1.00 84.69 88 ALA A N 1
ATOM 690 C CA . ALA A 1 88 ? 11.162 -8.218 -6.619 1.00 84.69 88 ALA A CA 1
ATOM 691 C C . ALA A 1 88 ? 11.046 -8.151 -8.155 1.00 84.69 88 ALA A C 1
ATOM 693 O O . ALA A 1 88 ? 11.092 -9.176 -8.835 1.00 84.69 88 ALA A O 1
ATOM 694 N N . LEU A 1 89 ? 10.921 -6.945 -8.716 1.00 79.75 89 LEU A N 1
ATOM 695 C CA . LEU A 1 89 ? 10.870 -6.695 -10.156 1.00 79.75 89 LEU A CA 1
ATOM 696 C C . LEU A 1 89 ? 12.245 -6.616 -10.827 1.00 79.75 89 LEU A C 1
ATOM 698 O O . LEU A 1 89 ? 12.315 -6.745 -12.051 1.00 79.75 89 LEU A O 1
ATOM 702 N N . ALA A 1 90 ? 13.326 -6.413 -10.069 1.00 75.69 90 ALA A N 1
ATOM 703 C CA . ALA A 1 90 ? 14.668 -6.215 -10.617 1.00 75.69 90 ALA A CA 1
ATOM 704 C C . ALA A 1 90 ? 15.112 -7.317 -11.608 1.00 75.69 90 ALA A C 1
ATOM 706 O O . ALA A 1 90 ? 15.635 -6.957 -12.663 1.00 75.69 90 ALA A O 1
ATOM 707 N N . PRO A 1 91 ? 14.839 -8.621 -11.378 1.00 74.62 91 PRO A N 1
ATOM 708 C CA . PRO A 1 91 ? 15.196 -9.681 -12.329 1.00 74.62 91 PRO A CA 1
ATOM 709 C C . PRO A 1 91 ? 14.420 -9.632 -13.655 1.00 74.62 91 PRO A C 1
ATOM 711 O O . PRO A 1 91 ? 14.873 -10.172 -14.661 1.00 74.62 91 PRO A O 1
ATOM 714 N N . PHE A 1 92 ? 13.238 -9.010 -13.669 1.00 71.38 92 PHE A N 1
ATOM 715 C CA . PHE A 1 92 ? 12.338 -8.991 -14.826 1.00 71.38 92 PHE A CA 1
ATOM 716 C C . PHE A 1 92 ? 12.502 -7.741 -15.699 1.00 71.38 92 PHE A C 1
ATOM 718 O O . PHE A 1 92 ? 11.977 -7.699 -16.816 1.00 71.38 92 PHE A O 1
ATOM 725 N N . ARG A 1 93 ? 13.237 -6.727 -15.223 1.00 66.81 93 ARG A N 1
ATOM 726 C CA . ARG A 1 93 ? 13.552 -5.530 -16.010 1.00 66.81 93 ARG A CA 1
ATOM 727 C C . ARG A 1 93 ? 14.611 -5.868 -17.051 1.00 66.81 93 ARG A C 1
ATOM 729 O O . ARG A 1 93 ? 15.781 -6.060 -16.737 1.00 66.81 93 ARG A O 1
ATOM 736 N N . ARG A 1 94 ? 14.203 -5.918 -18.320 1.00 63.00 94 ARG A N 1
ATOM 737 C CA . ARG A 1 94 ? 15.152 -6.023 -19.436 1.00 63.00 94 ARG A CA 1
ATOM 738 C C . ARG A 1 94 ? 15.986 -4.739 -19.501 1.00 63.00 94 ARG A C 1
ATOM 740 O O . ARG A 1 94 ? 15.389 -3.673 -19.408 1.00 63.00 94 ARG A O 1
ATOM 747 N N . PRO A 1 95 ? 17.316 -4.795 -19.662 1.00 59.06 95 PRO A N 1
ATOM 748 C CA . PRO A 1 95 ? 18.125 -3.591 -19.821 1.00 59.06 95 PRO A CA 1
ATOM 749 C C . PRO A 1 95 ? 17.764 -2.839 -21.110 1.00 59.06 95 PRO A C 1
ATOM 751 O O . PRO A 1 95 ? 17.369 -3.439 -22.112 1.00 59.06 95 PRO A O 1
ATOM 754 N N . HIS A 1 96 ? 17.912 -1.513 -21.084 1.00 58.34 96 HIS A N 1
ATOM 755 C CA . HIS A 1 96 ? 17.692 -0.663 -22.250 1.00 58.34 96 HIS A CA 1
ATOM 756 C C . HIS A 1 96 ? 18.625 -1.078 -23.415 1.00 58.34 96 HIS A C 1
ATOM 758 O O . HIS A 1 96 ? 19.818 -1.309 -23.195 1.00 58.34 96 HIS A O 1
ATOM 764 N N . PRO A 1 97 ? 18.162 -1.090 -24.679 1.00 58.94 97 PRO A N 1
ATOM 765 C CA . PRO A 1 97 ? 19.017 -1.387 -25.834 1.00 58.94 97 PRO A CA 1
ATOM 766 C C . PRO A 1 97 ? 20.297 -0.533 -25.857 1.00 58.94 97 PRO A C 1
ATOM 768 O O . PRO A 1 97 ? 21.395 -1.076 -25.872 1.00 58.94 97 PRO A O 1
ATOM 771 N N . ARG A 1 98 ? 20.174 0.794 -25.679 1.00 59.06 98 ARG A N 1
ATOM 772 C CA . ARG A 1 98 ? 21.329 1.709 -25.518 1.00 59.06 98 ARG A CA 1
ATOM 773 C C . ARG A 1 98 ? 22.314 1.342 -24.402 1.00 59.06 98 ARG A C 1
ATOM 775 O O . ARG A 1 98 ? 23.506 1.535 -24.605 1.00 59.06 98 ARG A O 1
ATOM 782 N N . THR A 1 99 ? 21.883 0.872 -23.227 1.00 60.56 99 THR A N 1
ATOM 783 C CA . THR A 1 99 ? 22.852 0.507 -22.170 1.00 60.56 99 THR A CA 1
ATOM 784 C C . THR A 1 99 ? 23.598 -0.768 -22.538 1.00 60.56 99 THR A C 1
ATOM 786 O O . THR A 1 99 ? 24.790 -0.884 -22.266 1.00 60.56 99 THR A O 1
ATOM 789 N N . THR A 1 100 ? 22.925 -1.683 -23.232 1.00 60.34 100 THR A N 1
ATOM 790 C CA . THR A 1 100 ? 23.530 -2.892 -23.801 1.00 60.34 100 THR A CA 1
ATOM 791 C C . THR A 1 100 ? 24.557 -2.546 -24.885 1.00 60.34 100 THR A C 1
ATOM 793 O O . THR A 1 100 ? 25.675 -3.052 -24.842 1.00 60.34 100 THR A O 1
ATOM 796 N N . GLU A 1 101 ? 24.225 -1.624 -25.794 1.00 61.97 101 GLU A N 1
ATOM 797 C CA . GLU A 1 101 ? 25.135 -1.127 -26.838 1.00 61.97 101 GLU A CA 1
ATOM 798 C C . GLU A 1 101 ? 26.349 -0.387 -26.256 1.00 61.97 101 GLU A C 1
ATOM 800 O O . GLU A 1 101 ? 27.479 -0.613 -26.686 1.00 61.97 101 GLU A O 1
ATOM 805 N N . LEU A 1 102 ? 26.146 0.482 -25.258 1.00 66.50 102 LEU A N 1
ATOM 806 C CA . LEU A 1 102 ? 27.235 1.196 -24.584 1.00 66.50 102 LEU A CA 1
ATOM 807 C C . LEU A 1 102 ? 28.150 0.235 -23.814 1.00 66.50 102 LEU A C 1
ATOM 809 O O . LEU A 1 102 ? 29.371 0.372 -23.882 1.00 66.50 102 LEU A O 1
ATOM 813 N N . ARG A 1 103 ? 27.578 -0.776 -23.149 1.00 63.78 103 ARG A N 1
ATOM 814 C CA . ARG A 1 103 ? 28.340 -1.835 -22.476 1.00 63.78 103 ARG A CA 1
ATOM 815 C C . ARG A 1 103 ? 29.139 -2.672 -23.475 1.00 63.78 103 ARG A C 1
ATOM 817 O O . ARG A 1 103 ? 30.311 -2.927 -23.231 1.00 63.78 103 ARG A O 1
ATOM 824 N N . GLN A 1 104 ? 28.556 -3.051 -24.613 1.00 65.00 104 GLN A N 1
ATOM 825 C CA . GLN A 1 104 ? 29.289 -3.745 -25.680 1.00 65.00 104 GLN A CA 1
ATOM 826 C C . GLN A 1 104 ? 30.441 -2.899 -26.230 1.00 65.00 104 GLN A C 1
ATOM 828 O O . GLN A 1 104 ? 31.540 -3.410 -26.423 1.00 65.00 104 GLN A O 1
ATOM 833 N N . ARG A 1 105 ? 30.228 -1.593 -26.431 1.00 69.12 105 ARG A N 1
ATOM 834 C CA . ARG A 1 105 ? 31.286 -0.674 -26.881 1.00 69.12 105 ARG A CA 1
ATOM 835 C C . ARG A 1 105 ? 32.414 -0.501 -25.862 1.00 69.12 105 ARG A C 1
ATOM 837 O O . ARG A 1 105 ? 33.539 -0.263 -26.282 1.00 69.12 105 ARG A O 1
ATOM 844 N N . GLN A 1 106 ? 32.132 -0.591 -24.562 1.00 69.94 106 GLN A N 1
ATOM 845 C CA . GLN A 1 106 ? 33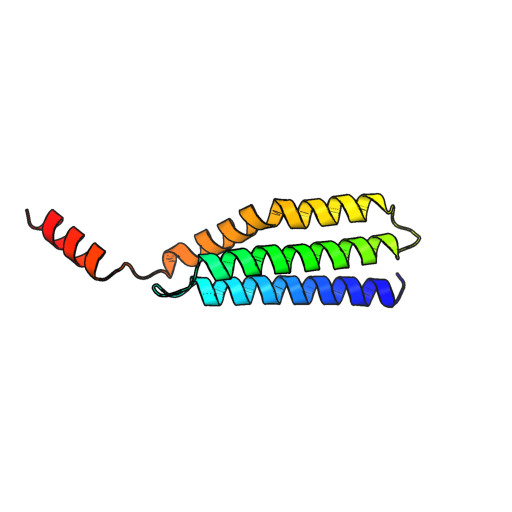.160 -0.543 -23.516 1.00 69.94 106 GLN A CA 1
ATOM 846 C C . GLN A 1 106 ? 33.926 -1.860 -23.364 1.00 69.94 106 GLN A C 1
ATOM 848 O O . GLN A 1 106 ? 35.108 -1.815 -23.065 1.00 69.94 106 GLN A O 1
ATOM 853 N N . VAL A 1 107 ? 33.279 -3.011 -23.569 1.00 74.56 107 VAL A N 1
ATOM 854 C CA . VAL A 1 107 ? 33.937 -4.331 -23.504 1.00 74.56 107 VAL A CA 1
ATOM 855 C C . VAL A 1 107 ? 34.822 -4.596 -24.730 1.00 74.56 107 VAL A C 1
ATOM 857 O O . VAL A 1 107 ? 35.808 -5.312 -24.623 1.00 74.56 107 VAL A O 1
ATOM 860 N N . ASN A 1 108 ? 34.492 -4.010 -25.884 1.00 68.06 108 ASN A N 1
ATOM 861 C CA . ASN A 1 108 ? 35.259 -4.153 -27.128 1.00 68.06 108 ASN A CA 1
ATOM 862 C C . ASN A 1 108 ? 36.388 -3.107 -27.300 1.00 68.06 108 ASN A C 1
ATOM 864 O O . ASN A 1 108 ? 36.884 -2.940 -28.415 1.00 68.06 108 ASN A O 1
ATOM 868 N N . ARG A 1 109 ? 36.757 -2.371 -26.246 1.00 55.97 109 ARG A N 1
ATOM 869 C CA . ARG A 1 109 ? 37.921 -1.467 -26.207 1.00 55.97 109 ARG A CA 1
ATOM 870 C C . ARG A 1 109 ? 38.982 -2.043 -25.287 1.00 55.97 109 ARG A C 1
ATOM 872 O O . ARG A 1 109 ? 40.168 -1.870 -25.630 1.00 55.97 109 ARG A O 1
#

Secondary structure (DSSP, 8-state):
--HHHHHHHHHHHHHHHHHHHHHHHTTSSTT--HHHHHHHHHHHHHHHHHHHHHHHHT-TTS-HHHHHHHHHHHHHHHHHHHHHHHHHHGGG-PPPHHHHHHHHHHHT-